Protein AF-A0A8T6VTM8-F1 (afdb_monomer_lite)

Secondary structure (DSSP, 8-state):
-HHHHHHHHHT--HHHHHHHHHHHHHHHHHHHHHHHHHHHHHHHHHHHHT--HHHHHHHHHHHHHHHHHHHHHHHHHHTT---HHHHHHHHHHHHHHHHHTHHHHHHHHHHHHHHHHT-S-TT---EETTEE-

Radius of gyration: 24.81 Å; chains: 1; bounding box: 53×24×72 Å

Structure (mmCIF, N/CA/C/O backbone):
data_AF-A0A8T6VTM8-F1
#
_entry.id   AF-A0A8T6VTM8-F1
#
loop_
_atom_site.group_PDB
_atom_site.id
_atom_site.type_symbol
_atom_site.label_atom_id
_atom_site.label_alt_id
_atom_site.label_comp_id
_atom_site.label_asym_id
_atom_site.label_entity_id
_atom_site.label_seq_id
_atom_site.pdbx_PDB_ins_code
_atom_site.Cartn_x
_atom_site.Cartn_y
_atom_site.Cartn_z
_atom_site.occupancy
_atom_site.B_iso_or_equiv
_atom_site.auth_seq_id
_atom_site.auth_comp_id
_atom_site.auth_asym_id
_atom_site.auth_atom_id
_atom_site.pdbx_PDB_model_num
ATOM 1 N N . MET A 1 1 ? 12.792 -12.974 -41.592 1.00 48.47 1 MET A N 1
ATOM 2 C CA . MET A 1 1 ? 12.195 -13.193 -40.253 1.00 48.47 1 MET A CA 1
ATOM 3 C C . MET A 1 1 ? 13.207 -12.969 -39.132 1.00 48.47 1 MET A C 1
ATOM 5 O O . MET A 1 1 ? 12.999 -12.043 -38.367 1.00 48.47 1 MET A O 1
ATOM 9 N N . LEU A 1 2 ? 14.331 -13.696 -39.062 1.00 55.97 2 LEU A N 1
ATOM 10 C CA . LEU A 1 2 ? 15.354 -13.468 -38.018 1.00 55.97 2 LEU A CA 1
ATOM 11 C C . LEU A 1 2 ? 16.074 -12.107 -38.128 1.00 55.97 2 LEU A C 1
ATOM 13 O O . LEU A 1 2 ? 16.367 -11.496 -37.111 1.00 55.97 2 LEU A O 1
ATOM 17 N N . SER A 1 3 ? 16.274 -11.572 -39.338 1.00 57.47 3 SER A N 1
ATOM 18 C CA . SER A 1 3 ? 16.861 -10.237 -39.554 1.00 57.47 3 SER A CA 1
ATOM 19 C C . SER A 1 3 ? 15.947 -9.065 -39.160 1.00 57.47 3 SER A C 1
ATOM 21 O O . SER A 1 3 ? 16.452 -8.016 -38.786 1.00 57.47 3 SER A O 1
ATOM 23 N N . GLN A 1 4 ? 14.619 -9.239 -39.187 1.00 61.53 4 GLN A N 1
ATOM 24 C CA . GLN A 1 4 ? 13.658 -8.239 -38.689 1.00 61.53 4 GLN A CA 1
ATOM 25 C C . GLN A 1 4 ? 13.604 -8.231 -37.157 1.00 61.53 4 GLN A C 1
ATOM 27 O O . GLN A 1 4 ? 13.549 -7.166 -36.555 1.00 61.53 4 GLN A O 1
ATOM 32 N N . PHE A 1 5 ? 13.691 -9.411 -36.533 1.00 59.53 5 PHE A N 1
ATOM 33 C CA . PHE A 1 5 ? 13.830 -9.529 -35.082 1.00 59.53 5 PHE A CA 1
ATOM 34 C C . PHE A 1 5 ? 15.183 -9.032 -34.579 1.00 59.53 5 PHE A C 1
ATOM 36 O O . PHE A 1 5 ? 15.217 -8.515 -33.480 1.00 59.53 5 PHE A O 1
ATOM 43 N N . LEU A 1 6 ? 16.276 -9.176 -35.341 1.00 61.66 6 LEU A N 1
ATOM 44 C CA . LEU A 1 6 ? 17.613 -8.684 -34.974 1.00 61.66 6 LEU A CA 1
ATOM 45 C C . LEU A 1 6 ? 17.792 -7.176 -35.237 1.00 61.66 6 LEU A C 1
ATOM 47 O O . LEU A 1 6 ? 18.499 -6.516 -34.480 1.00 61.66 6 LEU A O 1
ATOM 51 N N . GLY A 1 7 ? 17.122 -6.618 -36.253 1.00 57.53 7 GLY A N 1
ATOM 52 C CA . GLY A 1 7 ? 17.161 -5.185 -36.571 1.00 57.53 7 GLY A CA 1
ATOM 53 C C . GLY A 1 7 ? 16.524 -4.296 -35.498 1.00 57.53 7 GLY A C 1
ATOM 54 O O . GLY A 1 7 ? 17.073 -3.248 -35.174 1.00 57.53 7 GLY A O 1
ATOM 55 N N . SER A 1 8 ? 15.444 -4.754 -34.851 1.00 59.34 8 SER A N 1
ATOM 56 C CA . SER A 1 8 ? 14.774 -3.988 -33.786 1.00 59.34 8 SER A CA 1
ATOM 57 C C . SER A 1 8 ? 15.615 -3.812 -32.515 1.00 59.34 8 SER A C 1
ATOM 59 O O . SER A 1 8 ? 15.359 -2.894 -31.745 1.00 59.34 8 SER A O 1
ATOM 61 N N . TRP A 1 9 ? 16.608 -4.679 -32.270 1.00 62.91 9 TRP A N 1
ATOM 62 C CA . TRP A 1 9 ? 17.542 -4.525 -31.141 1.00 62.91 9 TRP A CA 1
ATOM 63 C C . TRP A 1 9 ? 18.692 -3.568 -31.452 1.00 62.91 9 TRP A C 1
ATOM 65 O O . TRP A 1 9 ? 19.316 -3.048 -30.531 1.00 62.91 9 TRP A O 1
ATOM 75 N N . TRP A 1 10 ? 18.972 -3.334 -32.736 1.00 66.12 10 TRP A N 1
ATOM 76 C CA . TRP A 1 10 ? 20.008 -2.408 -33.188 1.00 66.12 10 TRP A CA 1
ATOM 77 C C . TRP A 1 10 ? 19.505 -0.955 -33.251 1.00 66.12 10 TRP A C 1
ATOM 79 O O . TRP A 1 10 ? 20.298 -0.026 -33.144 1.00 66.12 10 TRP A O 1
ATOM 89 N N . GLU A 1 11 ? 18.184 -0.762 -33.327 1.00 67.06 11 GLU A N 1
ATOM 90 C CA . GLU A 1 11 ? 17.494 0.540 -33.297 1.00 67.06 11 GLU A CA 1
ATOM 91 C C . GLU A 1 11 ? 16.978 0.939 -31.900 1.00 67.06 11 GLU A C 1
ATOM 93 O O . GLU A 1 11 ? 16.150 1.841 -31.774 1.00 67.06 11 GLU A O 1
ATOM 98 N N . ILE A 1 12 ? 17.425 0.284 -30.818 1.00 70.06 12 ILE A N 1
ATOM 99 C CA . ILE A 1 12 ? 17.063 0.752 -29.474 1.00 70.06 12 ILE A CA 1
ATOM 100 C C . ILE A 1 12 ? 17.832 2.042 -29.200 1.00 70.06 12 ILE A C 1
ATOM 102 O O . ILE A 1 12 ? 19.004 2.026 -28.817 1.00 70.06 12 ILE A O 1
ATOM 106 N N . ASP A 1 13 ? 17.138 3.163 -29.367 1.00 84.38 13 ASP A N 1
ATOM 107 C CA . ASP A 1 13 ? 17.659 4.476 -29.029 1.00 84.38 13 ASP A CA 1
ATOM 108 C C . ASP A 1 13 ? 18.165 4.490 -27.582 1.00 84.38 13 ASP A C 1
ATOM 110 O O . ASP A 1 13 ? 17.453 4.134 -26.636 1.00 84.38 13 ASP A O 1
ATOM 114 N N . ILE A 1 14 ? 19.388 4.987 -27.388 1.00 85.81 14 ILE A N 1
ATOM 115 C CA . ILE A 1 14 ? 19.994 5.207 -26.063 1.00 85.81 14 ILE A CA 1
ATOM 116 C C . ILE A 1 14 ? 19.039 6.003 -25.151 1.00 85.81 14 ILE A C 1
ATOM 118 O O . ILE A 1 14 ? 18.965 5.766 -23.944 1.00 85.81 14 ILE A O 1
ATOM 122 N N . TRP A 1 15 ? 18.240 6.895 -25.742 1.00 85.56 15 TRP A N 1
ATOM 123 C CA . TRP A 1 15 ? 17.184 7.653 -25.075 1.00 85.56 15 TRP A CA 1
ATOM 124 C C . TRP A 1 15 ? 16.096 6.778 -24.438 1.00 85.56 15 TRP A C 1
ATOM 126 O O . TRP A 1 15 ? 15.627 7.074 -23.335 1.00 85.56 15 TRP A O 1
ATOM 136 N N . VAL A 1 16 ? 15.706 5.675 -25.076 1.00 86.75 16 VAL A N 1
ATOM 137 C CA . VAL A 1 16 ? 14.707 4.743 -24.535 1.00 86.75 16 VAL A CA 1
ATOM 138 C C . VAL A 1 16 ? 15.274 4.014 -23.317 1.00 86.75 16 VAL A C 1
ATOM 140 O O . VAL A 1 16 ? 14.633 3.983 -22.267 1.00 86.75 16 VAL A O 1
ATOM 143 N N . LEU A 1 17 ? 16.511 3.516 -23.394 1.00 85.50 17 LEU A N 1
ATOM 144 C CA . LEU A 1 17 ? 17.177 2.871 -22.253 1.00 85.50 17 LEU A CA 1
ATOM 145 C C . LEU A 1 17 ? 17.359 3.839 -21.074 1.00 85.50 17 LEU A C 1
ATOM 147 O O . LEU A 1 17 ? 17.121 3.482 -19.913 1.00 85.50 17 LEU A O 1
ATOM 151 N N . PHE A 1 18 ? 17.721 5.089 -21.365 1.00 90.69 18 PHE A N 1
ATOM 152 C CA . PHE A 1 18 ? 17.842 6.142 -20.361 1.00 90.69 18 PHE A CA 1
ATOM 153 C C . PHE A 1 18 ? 16.504 6.448 -19.670 1.00 90.69 18 PHE A C 1
ATOM 155 O O . PHE A 1 18 ? 16.427 6.510 -18.443 1.00 90.69 18 PHE A O 1
ATOM 162 N N . THR A 1 19 ? 15.413 6.580 -20.426 1.00 91.00 19 THR A N 1
ATOM 163 C CA . THR A 1 19 ? 14.097 6.863 -19.830 1.00 91.00 19 THR A CA 1
ATOM 164 C C . THR A 1 19 ? 13.537 5.678 -19.038 1.00 91.00 19 THR A C 1
ATOM 166 O O . THR A 1 19 ? 12.931 5.888 -17.984 1.00 91.00 19 THR A O 1
ATOM 169 N N . LEU A 1 20 ? 13.754 4.437 -19.487 1.00 91.56 20 LEU A N 1
ATOM 170 C CA . LEU A 1 20 ? 13.344 3.232 -18.756 1.00 91.56 20 LEU A CA 1
ATOM 171 C C . LEU A 1 20 ? 14.096 3.092 -17.430 1.00 91.56 20 LEU A C 1
ATOM 173 O O . LEU A 1 20 ? 13.469 2.915 -16.382 1.00 91.56 20 LEU A O 1
ATOM 177 N N . SER A 1 21 ? 15.422 3.231 -17.456 1.00 91.06 21 SER A N 1
ATOM 178 C CA . SER A 1 21 ? 16.243 3.187 -16.241 1.00 91.06 21 SER A CA 1
ATOM 179 C C . SER A 1 21 ? 15.849 4.282 -15.246 1.00 91.06 21 SER A C 1
ATOM 181 O O . SER A 1 21 ? 15.676 3.987 -14.062 1.00 91.06 21 SER A O 1
ATOM 183 N N . LEU A 1 22 ? 15.592 5.510 -15.711 1.00 95.88 22 LEU A N 1
ATOM 184 C CA . LEU A 1 22 ? 15.136 6.603 -14.850 1.00 95.88 22 LEU A CA 1
ATOM 185 C C . LEU A 1 22 ? 13.794 6.289 -14.170 1.00 95.88 22 LEU A C 1
ATOM 187 O O . LEU A 1 22 ? 13.649 6.521 -12.969 1.00 95.88 22 LEU A O 1
ATOM 191 N N . LYS A 1 23 ? 12.824 5.725 -14.902 1.00 95.12 23 LYS A N 1
ATOM 192 C CA . LYS A 1 23 ? 11.524 5.312 -14.341 1.00 95.12 23 LYS A CA 1
ATOM 193 C C . LYS A 1 23 ? 11.684 4.220 -13.281 1.00 95.12 23 LYS A C 1
ATOM 195 O O . LYS A 1 23 ? 11.081 4.321 -12.215 1.00 95.12 23 LYS A O 1
ATOM 200 N N . ILE A 1 24 ? 12.514 3.207 -13.541 1.00 95.12 24 ILE A N 1
ATOM 201 C CA . ILE A 1 24 ? 12.783 2.125 -12.580 1.00 95.12 24 ILE A CA 1
ATOM 202 C C . ILE A 1 24 ? 13.425 2.693 -11.310 1.00 95.12 24 ILE A C 1
ATOM 204 O O . ILE A 1 24 ? 12.955 2.412 -10.207 1.00 95.12 24 ILE A O 1
ATOM 208 N N . VAL A 1 25 ? 14.452 3.538 -11.451 1.00 96.56 25 VAL A N 1
ATOM 209 C CA . VAL A 1 25 ? 15.112 4.193 -10.312 1.00 96.56 25 VAL A CA 1
ATOM 210 C C . VAL A 1 25 ? 14.115 5.044 -9.528 1.00 96.56 25 VAL A C 1
ATOM 212 O O . VAL A 1 25 ? 14.071 4.945 -8.303 1.00 96.56 25 VAL A O 1
ATOM 215 N N . ALA A 1 26 ? 13.269 5.821 -10.207 1.00 96.75 26 ALA A N 1
ATOM 216 C CA . ALA A 1 26 ? 12.244 6.631 -9.557 1.00 96.75 26 ALA A CA 1
ATOM 217 C C . ALA A 1 26 ? 11.269 5.778 -8.728 1.00 96.75 26 ALA A C 1
ATOM 219 O O . ALA A 1 26 ? 11.003 6.113 -7.573 1.00 96.75 26 ALA A O 1
ATOM 220 N N . VAL A 1 27 ? 10.788 4.649 -9.264 1.00 96.94 27 VAL A N 1
ATOM 221 C CA . VAL A 1 27 ? 9.909 3.718 -8.531 1.00 96.94 27 VAL A CA 1
ATOM 222 C C . VAL A 1 27 ? 10.624 3.119 -7.321 1.00 96.94 27 VAL A C 1
ATOM 224 O O . VAL A 1 27 ? 10.076 3.126 -6.217 1.00 96.94 27 VAL A O 1
ATOM 227 N N . VAL A 1 28 ? 11.859 2.642 -7.486 1.00 95.69 28 VAL A N 1
ATOM 228 C CA . VAL A 1 28 ? 12.641 2.053 -6.387 1.00 95.69 28 VAL A CA 1
ATOM 229 C C . VAL A 1 28 ? 12.881 3.077 -5.276 1.00 95.69 28 VAL A C 1
ATOM 231 O O . VAL A 1 28 ? 12.669 2.775 -4.098 1.00 95.69 28 VAL A O 1
ATOM 234 N N . VAL A 1 29 ? 13.264 4.304 -5.638 1.00 97.12 29 VAL A N 1
ATOM 235 C CA . VAL A 1 29 ? 13.460 5.406 -4.689 1.00 97.12 29 VAL A CA 1
ATOM 236 C C . VAL A 1 29 ? 12.147 5.750 -3.991 1.00 97.12 29 VAL A C 1
ATOM 238 O O . VAL A 1 29 ? 12.136 5.871 -2.767 1.00 97.12 29 VAL A O 1
ATOM 241 N N . ALA A 1 30 ? 11.034 5.840 -4.720 1.00 96.88 30 ALA A N 1
ATOM 242 C CA . ALA A 1 30 ? 9.724 6.121 -4.140 1.00 96.88 30 ALA A CA 1
ATOM 243 C C . ALA A 1 30 ? 9.311 5.054 -3.113 1.00 96.88 30 ALA A C 1
ATOM 245 O O . ALA A 1 30 ? 8.951 5.393 -1.984 1.00 96.88 30 ALA A O 1
ATOM 246 N N . VAL A 1 31 ? 9.434 3.768 -3.453 1.00 96.88 31 VAL A N 1
ATOM 247 C CA . VAL A 1 31 ? 9.103 2.646 -2.555 1.00 96.88 31 VAL A CA 1
ATOM 248 C C . VAL A 1 31 ? 10.016 2.628 -1.330 1.00 96.88 31 VAL A C 1
ATOM 250 O O . VAL A 1 31 ? 9.555 2.403 -0.204 1.00 96.88 31 VAL A O 1
ATOM 253 N N . PHE A 1 32 ? 11.309 2.901 -1.515 1.00 96.00 32 PHE A N 1
ATOM 254 C CA . PHE A 1 32 ? 12.271 2.988 -0.420 1.00 96.00 32 PHE A CA 1
ATOM 255 C C . PHE A 1 32 ? 11.965 4.159 0.522 1.00 96.00 32 PHE A C 1
ATOM 257 O O . PHE A 1 32 ? 11.917 3.975 1.745 1.00 96.00 32 PHE A O 1
ATOM 264 N N . LEU A 1 33 ? 11.716 5.350 -0.031 1.00 96.75 33 LEU A N 1
ATOM 265 C CA . LEU A 1 33 ? 11.362 6.543 0.734 1.00 96.75 33 LEU A CA 1
ATOM 266 C C . LEU A 1 33 ? 10.053 6.338 1.488 1.00 96.75 33 LEU A C 1
ATOM 268 O O . LEU A 1 33 ? 10.027 6.553 2.700 1.00 96.75 33 LEU A O 1
ATOM 272 N N . PHE A 1 34 ? 9.012 5.838 0.821 1.00 96.44 34 PHE A N 1
ATOM 273 C CA . PHE A 1 34 ? 7.742 5.491 1.454 1.00 96.44 34 PHE A CA 1
ATOM 274 C C . PHE A 1 34 ? 7.954 4.526 2.623 1.00 96.44 34 PHE A C 1
ATOM 276 O O . PHE A 1 34 ? 7.565 4.816 3.755 1.00 96.44 34 PHE A O 1
ATOM 283 N 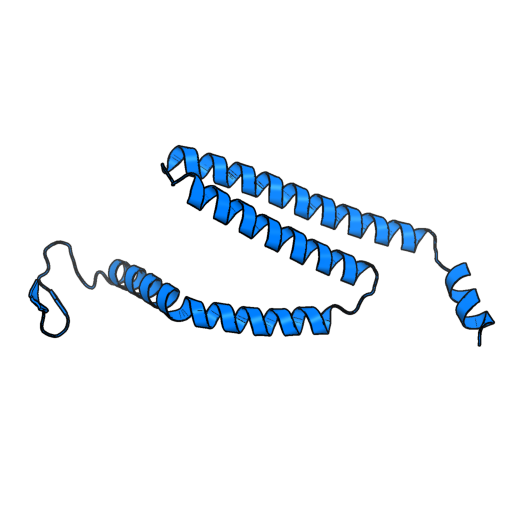N . SER A 1 35 ? 8.668 3.423 2.390 1.00 94.31 35 SER A N 1
ATOM 284 C CA 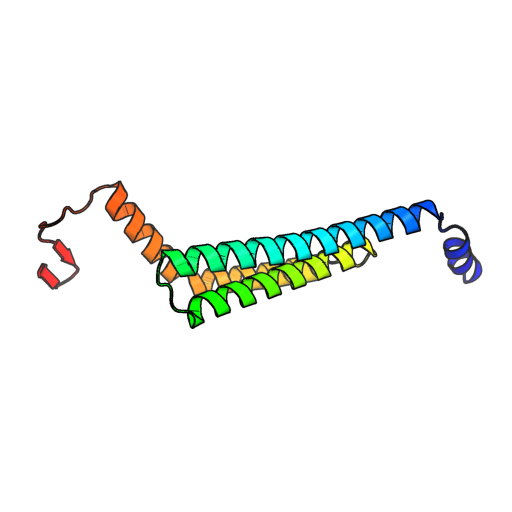. SER A 1 35 ? 8.964 2.419 3.416 1.00 94.31 35 SER A CA 1
ATOM 285 C C . SER A 1 35 ? 9.720 3.006 4.610 1.00 94.31 35 SER A C 1
ATOM 287 O O . SER A 1 35 ? 9.491 2.606 5.760 1.00 94.31 35 SER A O 1
ATOM 289 N N . ARG A 1 36 ? 10.631 3.955 4.365 1.00 93.69 36 ARG A N 1
ATOM 290 C CA . ARG A 1 36 ? 11.413 4.626 5.408 1.00 93.69 36 ARG A CA 1
ATOM 291 C C . ARG A 1 36 ? 10.583 5.642 6.184 1.00 93.69 36 ARG A C 1
ATOM 293 O O . ARG A 1 36 ? 10.656 5.639 7.414 1.00 93.69 36 ARG A O 1
ATOM 300 N N . VAL A 1 37 ? 9.795 6.467 5.500 1.00 95.88 37 VAL A N 1
ATOM 301 C CA . VAL A 1 37 ? 8.881 7.441 6.113 1.00 95.88 37 VAL A CA 1
ATOM 302 C C . VAL A 1 37 ? 7.836 6.714 6.952 1.00 95.88 37 VAL A C 1
ATOM 304 O O . VAL A 1 37 ? 7.717 6.997 8.141 1.00 95.88 37 VAL A O 1
ATOM 307 N N . PHE A 1 38 ? 7.178 5.697 6.397 1.00 93.38 38 PHE A N 1
ATOM 308 C CA . PHE A 1 38 ? 6.188 4.894 7.110 1.00 93.38 38 PHE A CA 1
ATOM 309 C C . PHE A 1 38 ? 6.772 4.239 8.368 1.00 93.38 38 PHE A C 1
ATOM 311 O O . PHE A 1 38 ? 6.206 4.336 9.457 1.00 93.38 38 PHE A O 1
ATOM 318 N N . SER A 1 39 ? 7.969 3.649 8.258 1.00 92.06 39 SER A N 1
ATOM 319 C CA . SER A 1 39 ? 8.659 3.057 9.412 1.00 92.06 39 SER A CA 1
ATOM 320 C C . SER A 1 39 ? 8.979 4.088 10.502 1.00 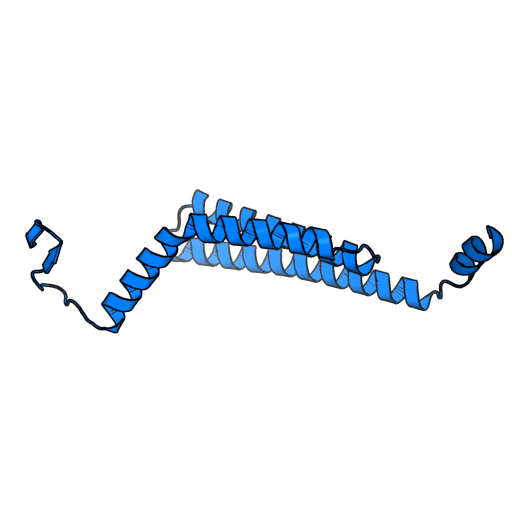92.06 39 SER A C 1
ATOM 322 O O . SER A 1 39 ? 8.975 3.744 11.684 1.00 92.06 39 SER A O 1
ATOM 324 N N . ARG A 1 40 ? 9.284 5.341 10.137 1.00 92.31 40 ARG A N 1
ATOM 325 C CA . ARG A 1 40 ? 9.527 6.429 11.100 1.00 92.31 40 ARG A CA 1
ATOM 326 C C . ARG A 1 40 ? 8.232 6.883 11.766 1.00 92.31 40 ARG A C 1
ATOM 328 O O . ARG A 1 40 ? 8.200 6.979 12.990 1.00 92.31 40 ARG A O 1
ATOM 335 N N . LEU A 1 41 ? 7.170 7.083 10.987 1.00 91.69 41 LEU A N 1
ATOM 336 C CA . LEU A 1 41 ? 5.851 7.451 11.505 1.00 91.69 41 LEU A CA 1
ATOM 337 C C . LEU A 1 41 ? 5.341 6.407 12.500 1.00 91.69 41 LEU A C 1
ATOM 339 O O . LEU A 1 41 ? 4.948 6.756 13.610 1.00 91.69 41 LEU A O 1
ATOM 343 N N . MET A 1 42 ? 5.447 5.119 12.166 1.00 90.56 42 MET A N 1
ATOM 344 C CA . MET A 1 42 ? 4.985 4.053 13.056 1.00 90.56 42 MET A CA 1
ATOM 345 C C . MET A 1 42 ? 5.793 3.975 14.362 1.00 90.56 42 MET A C 1
ATOM 347 O O . MET A 1 42 ? 5.243 3.665 15.419 1.00 90.56 42 MET A O 1
ATOM 351 N N . ARG A 1 43 ? 7.095 4.300 14.327 1.00 87.50 43 ARG A N 1
ATOM 352 C CA . ARG A 1 43 ? 7.917 4.421 15.546 1.00 87.50 43 ARG A CA 1
ATOM 353 C C . ARG A 1 43 ? 7.442 5.576 16.430 1.00 87.50 43 ARG A C 1
ATOM 355 O O . ARG A 1 43 ? 7.243 5.356 17.622 1.00 87.50 43 ARG A O 1
ATOM 362 N N . ALA A 1 44 ? 7.193 6.745 15.840 1.00 88.19 44 ALA A N 1
ATOM 363 C CA . ALA A 1 44 ? 6.704 7.920 16.561 1.00 88.19 44 ALA A CA 1
ATOM 364 C C . ALA A 1 44 ? 5.313 7.689 17.182 1.00 88.19 44 ALA A C 1
ATOM 366 O O . ALA A 1 44 ? 5.074 8.058 18.331 1.00 88.19 44 ALA A O 1
ATOM 367 N N . ILE A 1 45 ? 4.404 7.027 16.456 1.00 86.56 45 ILE A N 1
ATOM 368 C CA . ILE A 1 45 ? 3.070 6.667 16.963 1.00 86.56 45 ILE A CA 1
ATOM 369 C C . ILE A 1 45 ? 3.184 5.694 18.138 1.00 86.56 45 ILE A C 1
ATOM 371 O O . ILE A 1 45 ? 2.549 5.901 19.173 1.00 86.56 45 ILE A O 1
ATOM 375 N N . ARG A 1 46 ? 4.018 4.654 18.006 1.00 85.44 46 ARG A N 1
ATOM 376 C CA . ARG A 1 46 ? 4.237 3.664 19.070 1.00 85.44 46 ARG A CA 1
ATOM 377 C C . ARG A 1 46 ? 4.698 4.323 20.369 1.00 85.44 46 ARG A C 1
ATOM 379 O O . ARG A 1 46 ? 4.178 3.985 21.428 1.00 85.44 46 ARG A O 1
ATOM 386 N N . GLU A 1 47 ? 5.655 5.243 20.285 1.00 82.12 47 GLU A N 1
ATOM 387 C CA . GLU A 1 47 ? 6.203 5.949 21.451 1.00 82.12 47 GLU A CA 1
ATOM 388 C C . GLU A 1 47 ? 5.154 6.816 22.154 1.00 82.12 47 GLU A C 1
ATOM 390 O O . GLU A 1 47 ? 5.143 6.883 23.379 1.00 82.12 47 GLU A O 1
ATOM 395 N N . ARG A 1 48 ? 4.214 7.402 21.403 1.00 80.94 48 ARG A N 1
ATOM 396 C CA . ARG A 1 48 ? 3.147 8.246 21.964 1.00 80.94 48 ARG A CA 1
ATOM 397 C C . ARG A 1 48 ? 1.941 7.473 22.500 1.00 80.94 48 ARG A C 1
ATOM 399 O O . ARG A 1 48 ? 1.285 7.952 23.416 1.00 80.94 48 ARG A O 1
ATOM 406 N N . ARG A 1 49 ? 1.601 6.316 21.921 1.00 77.38 49 ARG A N 1
ATOM 407 C CA . ARG A 1 49 ? 0.316 5.625 22.174 1.00 77.38 49 ARG A CA 1
ATOM 408 C C . ARG A 1 49 ? 0.433 4.348 23.013 1.00 77.38 49 ARG A C 1
ATOM 410 O O . ARG A 1 49 ? -0.542 3.613 23.095 1.00 77.38 49 ARG A O 1
ATOM 417 N N . ARG A 1 50 ? 1.607 4.058 23.601 1.00 75.88 50 ARG A N 1
ATOM 418 C CA . ARG A 1 50 ? 1.905 2.797 24.330 1.00 75.88 50 ARG A CA 1
ATOM 419 C C . ARG A 1 50 ? 1.477 1.536 23.559 1.00 75.88 50 ARG A C 1
ATOM 421 O O . ARG A 1 50 ? 1.144 0.517 24.150 1.00 75.88 50 ARG A O 1
ATOM 428 N N . MET A 1 51 ? 1.492 1.607 22.229 1.00 76.75 51 MET A N 1
ATOM 429 C CA . MET A 1 51 ? 1.064 0.502 21.381 1.00 76.75 51 MET A CA 1
ATOM 430 C C . MET A 1 51 ? 2.014 -0.681 21.560 1.00 76.75 51 MET A C 1
ATOM 432 O O . MET A 1 51 ? 3.238 -0.500 21.602 1.00 76.75 51 MET A O 1
ATOM 436 N N . GLU A 1 52 ? 1.464 -1.892 21.628 1.00 83.00 52 GLU A N 1
ATOM 437 C CA . GLU A 1 52 ? 2.275 -3.090 21.788 1.00 83.00 52 GLU A CA 1
ATOM 438 C C . GLU A 1 52 ? 3.329 -3.197 20.682 1.00 83.00 52 GLU A C 1
ATOM 440 O O . GLU A 1 52 ? 3.049 -3.084 19.481 1.00 83.00 52 GLU A O 1
ATOM 445 N N . ARG A 1 53 ? 4.580 -3.451 21.088 1.00 81.38 53 ARG A N 1
ATOM 446 C CA . ARG A 1 53 ? 5.725 -3.530 20.166 1.00 81.38 53 ARG A CA 1
ATOM 447 C C . ARG A 1 53 ? 5.506 -4.568 19.064 1.00 81.38 53 ARG A C 1
ATOM 449 O O . ARG A 1 53 ? 6.009 -4.378 17.956 1.00 81.38 53 ARG A O 1
ATOM 456 N N . ARG A 1 54 ? 4.783 -5.651 19.371 1.00 85.94 54 ARG A N 1
ATOM 457 C CA . ARG A 1 54 ? 4.496 -6.750 18.443 1.00 85.94 54 ARG A CA 1
ATOM 458 C C . ARG A 1 54 ? 3.538 -6.308 17.338 1.00 85.94 54 ARG A C 1
ATOM 460 O O . ARG A 1 54 ? 3.894 -6.431 16.168 1.00 85.94 54 ARG A O 1
ATOM 467 N N . VAL A 1 55 ? 2.417 -5.693 17.710 1.00 87.31 55 VAL A N 1
ATOM 468 C CA . VAL A 1 55 ? 1.399 -5.182 16.778 1.00 87.31 55 VAL A CA 1
ATOM 469 C C . VAL A 1 55 ? 1.992 -4.121 15.848 1.00 87.31 55 VAL A C 1
ATOM 471 O O . VAL A 1 55 ? 1.911 -4.242 14.627 1.00 87.31 55 VAL A O 1
ATOM 474 N N . ALA A 1 56 ? 2.705 -3.132 16.401 1.00 88.19 56 ALA A N 1
ATOM 475 C CA . ALA A 1 56 ? 3.343 -2.080 15.604 1.00 88.19 56 ALA A CA 1
ATOM 476 C C . ALA A 1 56 ? 4.342 -2.636 14.578 1.00 88.19 56 ALA A C 1
ATOM 478 O O . ALA A 1 56 ? 4.428 -2.155 13.443 1.00 88.19 56 ALA A O 1
ATOM 479 N N . ARG A 1 57 ? 5.111 -3.658 14.972 1.00 89.19 57 ARG A N 1
ATOM 480 C CA . ARG A 1 57 ? 6.079 -4.312 14.090 1.00 89.19 57 ARG A CA 1
ATOM 481 C C . ARG A 1 57 ? 5.379 -5.097 12.985 1.00 89.19 57 ARG A C 1
ATOM 483 O O . ARG A 1 57 ? 5.788 -4.965 11.839 1.00 89.19 57 ARG A O 1
ATOM 490 N N . GLN A 1 58 ? 4.333 -5.855 13.309 1.00 92.94 58 GLN A N 1
ATOM 491 C CA . GLN A 1 58 ? 3.568 -6.626 12.326 1.00 92.94 58 GLN A CA 1
ATOM 492 C C . GLN A 1 58 ? 2.935 -5.722 11.268 1.00 92.94 58 GLN A C 1
ATOM 494 O O . GLN A 1 58 ? 3.138 -5.965 10.083 1.00 92.94 58 GLN A O 1
ATOM 499 N N . ILE A 1 59 ? 2.291 -4.625 11.679 1.00 93.06 59 ILE A N 1
ATOM 500 C CA . ILE A 1 59 ? 1.719 -3.641 10.745 1.00 93.06 59 ILE A CA 1
ATOM 501 C C . ILE A 1 59 ? 2.819 -3.027 9.868 1.00 93.06 59 ILE A C 1
ATOM 503 O O . ILE A 1 59 ? 2.674 -2.951 8.650 1.00 93.06 59 ILE A O 1
ATOM 507 N N . THR A 1 60 ? 3.950 -2.631 10.466 1.00 93.38 60 THR A N 1
ATOM 508 C CA . THR A 1 60 ? 5.073 -2.047 9.710 1.00 93.38 60 THR A CA 1
ATOM 509 C C . THR A 1 60 ? 5.609 -3.009 8.657 1.00 93.38 60 THR A C 1
ATOM 511 O O . THR A 1 60 ? 5.830 -2.617 7.513 1.00 93.38 60 THR A O 1
ATOM 514 N N . THR A 1 61 ? 5.836 -4.261 9.039 1.00 94.44 61 THR A N 1
ATOM 515 C CA . THR A 1 61 ? 6.362 -5.290 8.143 1.00 94.44 61 THR A CA 1
ATOM 516 C C . THR A 1 61 ? 5.364 -5.624 7.039 1.00 94.44 61 THR A C 1
ATOM 518 O O . THR A 1 61 ? 5.755 -5.675 5.876 1.00 94.44 61 THR A O 1
ATOM 521 N N . PHE A 1 62 ? 4.082 -5.776 7.378 1.00 95.25 62 PHE A N 1
ATOM 522 C CA . PHE A 1 62 ? 3.021 -6.045 6.411 1.00 95.25 62 PHE A CA 1
ATOM 523 C C . PHE A 1 62 ? 2.938 -4.949 5.341 1.00 95.25 62 PHE A C 1
ATOM 525 O O . PHE A 1 62 ? 3.040 -5.239 4.151 1.00 95.25 62 PHE A O 1
ATOM 532 N N . VAL A 1 63 ? 2.867 -3.680 5.754 1.00 95.50 63 VAL A N 1
ATOM 533 C CA . VAL A 1 63 ? 2.792 -2.541 4.822 1.00 95.50 63 VAL A CA 1
ATOM 534 C C . VAL A 1 63 ? 4.032 -2.452 3.935 1.00 95.50 63 VAL A C 1
ATOM 536 O O . VAL A 1 63 ? 3.918 -2.163 2.747 1.00 95.50 63 VAL A O 1
ATOM 539 N N . LYS A 1 64 ? 5.221 -2.741 4.478 1.00 95.81 64 LYS A N 1
ATOM 540 C CA . LYS A 1 64 ? 6.450 -2.783 3.676 1.00 95.81 64 LYS A CA 1
ATOM 541 C C . LYS A 1 64 ? 6.396 -3.870 2.612 1.00 95.81 64 LYS A C 1
ATOM 543 O O . LYS A 1 64 ? 6.739 -3.589 1.471 1.00 95.81 64 LYS A O 1
ATOM 548 N N . TYR A 1 65 ? 5.955 -5.080 2.953 1.00 96.12 65 TYR A N 1
ATOM 549 C CA . TYR A 1 65 ? 5.834 -6.151 1.964 1.00 96.12 65 TYR A CA 1
ATOM 550 C C . TYR A 1 65 ? 4.847 -5.804 0.853 1.00 96.12 65 TYR A C 1
ATOM 552 O O . TYR A 1 65 ? 5.174 -5.999 -0.316 1.00 96.12 65 TYR A O 1
ATOM 560 N N . VAL A 1 66 ? 3.700 -5.213 1.194 1.00 95.62 66 VAL A N 1
ATOM 561 C CA . VAL A 1 66 ? 2.740 -4.728 0.193 1.00 95.62 66 VAL A CA 1
ATOM 562 C C . VAL A 1 66 ? 3.377 -3.655 -0.698 1.00 95.62 66 VAL A C 1
ATOM 564 O O . VAL A 1 66 ? 3.291 -3.749 -1.920 1.00 95.62 66 VAL A O 1
ATOM 567 N N . ALA A 1 67 ? 4.079 -2.677 -0.118 1.00 96.12 67 ALA A N 1
ATOM 568 C CA . ALA A 1 67 ? 4.741 -1.616 -0.880 1.00 96.12 67 ALA A CA 1
ATOM 569 C C . ALA A 1 67 ? 5.821 -2.154 -1.836 1.00 96.12 67 ALA A C 1
ATOM 571 O O . ALA A 1 67 ? 5.884 -1.731 -2.989 1.00 96.12 67 ALA A O 1
ATOM 572 N N . TYR A 1 68 ? 6.646 -3.105 -1.386 1.00 96.38 68 TYR A N 1
ATOM 573 C CA . TYR A 1 68 ? 7.639 -3.755 -2.244 1.00 96.38 68 TYR A CA 1
ATOM 574 C C . TYR A 1 68 ? 6.989 -4.602 -3.342 1.00 96.38 68 TYR A C 1
ATOM 576 O O . TYR A 1 68 ? 7.451 -4.553 -4.479 1.00 96.38 68 TYR A O 1
ATOM 584 N N . GLY A 1 69 ? 5.907 -5.323 -3.036 1.00 95.75 69 GLY A N 1
ATOM 585 C CA . GLY A 1 69 ? 5.153 -6.093 -4.027 1.00 95.75 69 GLY A CA 1
ATOM 586 C C . GLY A 1 69 ? 4.558 -5.209 -5.124 1.00 95.75 69 GLY A C 1
ATOM 587 O O . GLY A 1 69 ? 4.739 -5.487 -6.306 1.00 95.75 69 GLY A O 1
ATOM 588 N N . LEU A 1 70 ? 3.925 -4.093 -4.751 1.00 95.56 70 LEU A N 1
ATOM 589 C CA . LEU A 1 70 ? 3.404 -3.119 -5.717 1.00 95.56 70 LEU A CA 1
ATOM 590 C C . LEU A 1 70 ? 4.525 -2.472 -6.537 1.00 95.56 70 LEU A C 1
ATOM 592 O O . LEU A 1 70 ? 4.411 -2.370 -7.757 1.00 95.56 70 LEU A O 1
ATOM 596 N N . GLY A 1 71 ? 5.627 -2.088 -5.887 1.00 95.81 71 GLY A N 1
ATOM 597 C CA . GLY A 1 71 ? 6.809 -1.554 -6.564 1.00 95.81 71 GLY A CA 1
ATOM 598 C C . GLY A 1 71 ? 7.385 -2.522 -7.595 1.00 95.81 71 GLY A C 1
ATOM 599 O O . GLY A 1 71 ? 7.718 -2.117 -8.705 1.00 95.81 71 GLY A O 1
ATOM 600 N N . PHE A 1 72 ? 7.444 -3.809 -7.258 1.00 95.69 72 PHE A N 1
ATOM 601 C CA . PHE A 1 72 ? 7.877 -4.857 -8.175 1.00 95.69 72 PHE A CA 1
ATOM 602 C C . PHE A 1 72 ? 6.963 -4.951 -9.404 1.00 95.69 72 PHE A C 1
ATOM 604 O O . PHE A 1 72 ? 7.457 -4.922 -10.529 1.00 95.69 72 PHE A O 1
ATOM 611 N N . LEU A 1 73 ? 5.639 -4.968 -9.216 1.00 95.69 73 LEU A N 1
ATOM 612 C CA . LEU A 1 73 ? 4.686 -4.982 -10.335 1.00 95.69 73 LEU A CA 1
ATOM 613 C C . LEU A 1 73 ? 4.823 -3.745 -11.234 1.00 95.69 73 LEU A C 1
ATOM 615 O O . LEU A 1 73 ? 4.762 -3.864 -12.456 1.00 95.69 73 LEU A O 1
ATOM 619 N N . MET A 1 74 ? 5.057 -2.567 -10.651 1.00 95.38 74 MET A N 1
ATOM 620 C CA . MET A 1 74 ? 5.302 -1.342 -11.419 1.00 95.38 74 MET A CA 1
ATOM 621 C C . MET A 1 74 ? 6.577 -1.440 -12.262 1.00 95.38 74 MET A C 1
ATOM 623 O O . MET A 1 74 ? 6.574 -1.028 -13.420 1.00 95.38 74 MET A O 1
ATOM 627 N N . VAL A 1 75 ? 7.655 -2.010 -11.716 1.00 95.25 75 VAL A N 1
ATOM 628 C CA . VAL A 1 75 ? 8.896 -2.241 -12.472 1.00 95.25 75 VAL A CA 1
ATOM 629 C C . VAL A 1 75 ? 8.660 -3.215 -13.628 1.00 95.25 75 VAL A C 1
ATOM 631 O O . VAL A 1 75 ? 9.108 -2.943 -14.740 1.00 95.25 75 VAL A O 1
ATOM 634 N N . LEU A 1 76 ? 7.905 -4.295 -13.407 1.00 94.38 76 LEU A N 1
ATOM 635 C CA . LEU A 1 76 ? 7.516 -5.230 -14.470 1.00 94.38 76 LEU A CA 1
ATOM 636 C C . LEU A 1 76 ? 6.761 -4.515 -15.598 1.00 94.38 76 LEU A C 1
ATOM 638 O O . LEU A 1 76 ? 7.094 -4.695 -16.769 1.00 94.38 76 LEU A O 1
ATOM 642 N N . ALA A 1 77 ? 5.804 -3.655 -15.247 1.00 93.25 77 ALA A N 1
ATOM 643 C CA . ALA A 1 77 ? 5.055 -2.867 -16.221 1.00 93.25 77 ALA A CA 1
ATOM 644 C C . ALA A 1 77 ? 5.954 -1.916 -17.030 1.00 93.25 77 ALA A C 1
ATOM 646 O O . ALA A 1 77 ? 5.763 -1.768 -18.234 1.00 93.25 77 ALA A O 1
ATOM 647 N N . ILE A 1 78 ? 6.962 -1.298 -16.398 1.00 92.62 78 ILE A N 1
ATOM 648 C CA . ILE A 1 78 ? 7.915 -0.404 -17.079 1.00 92.62 78 ILE A CA 1
ATOM 649 C C . ILE A 1 78 ? 8.760 -1.164 -18.108 1.00 92.62 78 ILE A C 1
ATOM 651 O O . ILE A 1 78 ? 9.043 -0.622 -19.172 1.00 92.62 78 ILE A O 1
ATOM 655 N N . ILE A 1 79 ? 9.134 -2.412 -17.817 1.00 89.69 79 ILE A N 1
ATOM 656 C CA . ILE A 1 79 ? 9.934 -3.260 -18.721 1.00 89.69 79 ILE A CA 1
ATOM 657 C C . ILE A 1 79 ? 9.064 -3.854 -19.854 1.00 89.69 79 ILE A C 1
ATOM 659 O O . ILE A 1 79 ? 9.570 -4.519 -20.752 1.00 89.69 79 ILE A O 1
ATOM 663 N N . GLY A 1 80 ? 7.756 -3.573 -19.860 1.00 88.19 80 GLY A N 1
ATOM 664 C CA . GLY A 1 80 ? 6.829 -3.997 -20.910 1.00 88.19 80 GLY A CA 1
ATOM 665 C C . GLY A 1 80 ? 6.124 -5.324 -20.628 1.00 88.19 80 GLY A C 1
ATOM 666 O O . GLY A 1 80 ? 5.476 -5.867 -21.520 1.00 88.19 80 GLY A O 1
ATOM 667 N N . VAL A 1 81 ? 6.216 -5.853 -19.402 1.00 92.94 81 VAL A N 1
ATOM 668 C CA . VAL A 1 81 ? 5.433 -7.026 -18.993 1.00 92.94 81 VAL A CA 1
ATOM 669 C C . VAL A 1 81 ? 3.975 -6.617 -18.815 1.00 92.94 81 VAL A C 1
ATOM 671 O O . VAL A 1 81 ? 3.664 -5.666 -18.094 1.00 92.94 81 VAL A O 1
ATOM 674 N N . ASP A 1 82 ? 3.064 -7.369 -19.431 1.00 92.56 82 ASP A N 1
ATOM 675 C CA . ASP A 1 82 ? 1.633 -7.152 -19.252 1.00 92.56 82 ASP A CA 1
ATOM 676 C C . ASP A 1 82 ? 1.182 -7.616 -17.860 1.00 92.56 82 ASP A C 1
ATOM 678 O O . ASP A 1 82 ? 0.896 -8.789 -17.617 1.00 92.56 82 ASP A O 1
ATOM 682 N N . ILE A 1 83 ? 1.113 -6.669 -16.926 1.00 95.25 83 ILE A N 1
ATOM 683 C CA . ILE A 1 83 ? 0.660 -6.932 -15.560 1.00 95.25 83 ILE A CA 1
ATOM 684 C C . ILE A 1 83 ? -0.865 -7.000 -15.433 1.00 95.25 83 ILE A C 1
ATOM 686 O O . ILE A 1 83 ? -1.341 -7.217 -14.320 1.00 95.25 83 ILE A O 1
ATOM 690 N N . ARG A 1 84 ? -1.649 -6.823 -16.510 1.00 94.50 84 ARG A N 1
ATOM 691 C CA . ARG A 1 84 ? -3.122 -6.769 -16.421 1.00 94.50 84 ARG A CA 1
ATOM 692 C C . ARG A 1 84 ? -3.694 -8.022 -15.775 1.00 94.50 84 ARG A C 1
ATOM 694 O O . ARG A 1 84 ? -4.432 -7.902 -14.808 1.00 94.50 84 ARG A O 1
ATOM 701 N N . TYR A 1 85 ? -3.283 -9.210 -16.216 1.00 94.12 85 TYR A N 1
ATOM 702 C CA . TYR A 1 85 ? -3.765 -10.471 -15.640 1.00 94.12 85 TYR A CA 1
ATOM 703 C C . TYR A 1 85 ? -3.405 -10.630 -14.155 1.00 94.12 85 TYR A C 1
ATOM 705 O O . TYR A 1 85 ? -4.228 -11.096 -13.368 1.00 94.12 85 TYR A O 1
ATOM 713 N N . ILE A 1 86 ? -2.200 -10.205 -13.759 1.00 95.25 86 ILE A N 1
ATOM 714 C CA . ILE A 1 86 ? -1.742 -10.248 -12.362 1.00 95.25 86 ILE A CA 1
ATOM 715 C C . ILE A 1 86 ? -2.524 -9.238 -11.515 1.00 95.25 86 ILE A C 1
ATOM 717 O O . ILE A 1 86 ? -2.971 -9.551 -10.417 1.00 95.25 86 ILE A O 1
ATOM 721 N N . ALA A 1 87 ? -2.723 -8.024 -12.024 1.00 94.12 87 ALA A N 1
ATOM 722 C CA . ALA A 1 87 ? -3.491 -6.991 -11.344 1.00 94.12 87 ALA A CA 1
ATOM 723 C C . ALA A 1 87 ? -4.965 -7.399 -11.194 1.00 94.12 87 ALA A C 1
ATOM 725 O O . ALA A 1 87 ? -5.545 -7.206 -10.128 1.00 94.12 87 ALA A O 1
ATOM 726 N N . THR A 1 88 ? -5.557 -8.016 -12.219 1.00 95.94 88 THR A N 1
ATOM 727 C CA . THR A 1 88 ? -6.926 -8.541 -12.167 1.00 95.94 88 THR A CA 1
ATOM 728 C C . THR A 1 88 ? -7.059 -9.656 -11.132 1.00 95.94 88 THR A C 1
ATOM 730 O O . THR A 1 88 ? -7.987 -9.615 -10.325 1.00 95.94 88 THR A O 1
ATOM 733 N N . SER A 1 89 ? -6.134 -10.621 -11.092 1.00 95.88 89 SER A N 1
ATOM 734 C CA . SER A 1 89 ? -6.189 -11.711 -10.108 1.00 95.88 89 SER A CA 1
ATOM 735 C C . SER A 1 89 ? -5.988 -11.208 -8.676 1.00 95.88 89 SER A C 1
ATOM 737 O O . SER A 1 89 ? -6.744 -11.587 -7.780 1.00 95.88 89 SER A O 1
ATOM 739 N N . LEU A 1 90 ? -5.048 -10.282 -8.461 1.00 95.75 90 LEU A N 1
ATOM 740 C CA . LEU A 1 90 ? -4.878 -9.597 -7.178 1.00 95.75 90 LEU A CA 1
ATOM 741 C C . LEU A 1 90 ? -6.115 -8.784 -6.789 1.00 95.75 90 LEU A C 1
ATOM 743 O O . LEU A 1 90 ? -6.453 -8.735 -5.610 1.00 95.75 90 LEU A O 1
ATOM 747 N N . GLY A 1 91 ? -6.816 -8.193 -7.758 1.00 96.00 91 GLY A N 1
ATOM 748 C CA . GLY A 1 91 ? -8.094 -7.520 -7.535 1.00 96.00 91 GLY A CA 1
ATOM 749 C C . GLY A 1 91 ? -9.157 -8.470 -6.983 1.00 96.00 91 GLY A C 1
ATOM 750 O O . GLY A 1 91 ? -9.779 -8.164 -5.968 1.00 96.00 91 GLY A O 1
ATOM 751 N N . VAL A 1 92 ? -9.314 -9.654 -7.584 1.00 97.38 92 VAL A N 1
ATOM 752 C CA . VAL A 1 92 ? -10.250 -10.688 -7.101 1.00 97.38 92 VAL A CA 1
ATOM 753 C C . VAL A 1 92 ? -9.879 -11.163 -5.691 1.00 97.38 92 VAL A C 1
ATOM 755 O O . VAL A 1 92 ? -10.747 -11.248 -4.821 1.00 97.38 92 VAL A O 1
ATOM 758 N N . ILE A 1 93 ? -8.592 -11.412 -5.429 1.00 96.81 93 ILE A N 1
ATOM 759 C CA . ILE A 1 93 ? -8.106 -11.771 -4.086 1.00 96.81 93 ILE A CA 1
ATOM 760 C C . ILE A 1 93 ? -8.390 -10.637 -3.090 1.00 96.81 93 ILE A C 1
ATOM 762 O O . ILE A 1 93 ? -8.845 -10.892 -1.977 1.00 96.81 93 ILE A O 1
ATOM 766 N N . GLY A 1 94 ? -8.170 -9.384 -3.490 1.00 95.62 94 GLY A N 1
ATOM 767 C CA . GLY A 1 94 ? -8.449 -8.207 -2.671 1.00 95.62 94 GLY A CA 1
ATOM 768 C C . GLY A 1 94 ? -9.923 -8.099 -2.286 1.00 95.62 94 GLY A C 1
ATOM 769 O O . GLY A 1 94 ? -10.233 -7.823 -1.128 1.00 95.62 94 GLY A O 1
ATOM 770 N N . VAL A 1 95 ? -10.830 -8.400 -3.218 1.00 97.25 95 VAL A N 1
ATOM 771 C CA . VAL A 1 95 ? -12.271 -8.479 -2.943 1.00 97.25 95 VAL A CA 1
ATOM 772 C C . VAL A 1 95 ? -12.576 -9.581 -1.924 1.00 97.25 95 VAL A C 1
ATOM 774 O O . VAL A 1 95 ? -13.292 -9.326 -0.958 1.00 97.25 95 VAL A O 1
ATOM 777 N N . ALA A 1 96 ? -11.996 -10.775 -2.075 1.00 96.94 96 ALA A N 1
ATOM 778 C CA . ALA A 1 96 ? -12.186 -11.871 -1.122 1.00 96.94 96 ALA A CA 1
ATOM 779 C C . ALA A 1 96 ? -11.696 -1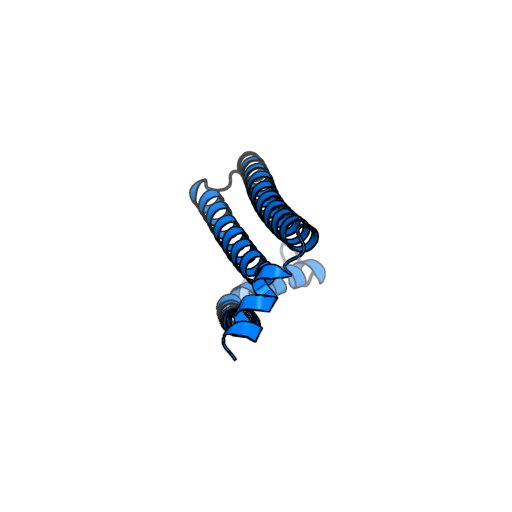1.514 0.296 1.00 96.94 96 ALA A C 1
ATOM 781 O O . ALA A 1 96 ? -12.393 -11.769 1.278 1.00 96.94 96 ALA A O 1
ATOM 782 N N . VAL A 1 97 ? -10.534 -10.863 0.411 1.00 96.12 97 VAL A N 1
ATOM 783 C CA . VAL A 1 97 ? -10.010 -10.360 1.694 1.00 96.12 97 VAL A CA 1
ATOM 784 C C . VAL A 1 97 ? -10.926 -9.281 2.281 1.00 96.12 97 VAL A C 1
ATOM 786 O O . VAL A 1 97 ? -11.183 -9.283 3.484 1.00 96.12 97 VAL A O 1
ATOM 789 N N . GLY A 1 98 ? -11.459 -8.386 1.445 1.00 95.88 98 GLY A N 1
ATOM 790 C CA . GLY A 1 98 ? -12.435 -7.378 1.861 1.00 95.88 98 GLY A CA 1
ATOM 791 C C . GLY A 1 98 ? -13.715 -8.002 2.418 1.00 95.88 98 GLY A C 1
ATOM 792 O O . GLY A 1 98 ? -14.195 -7.577 3.466 1.00 95.88 98 GLY A O 1
ATOM 793 N N . PHE A 1 99 ? -14.219 -9.059 1.777 1.00 96.69 99 PHE A N 1
ATOM 794 C CA . PHE A 1 99 ? -15.353 -9.825 2.293 1.00 96.69 99 PHE A CA 1
ATOM 795 C C . PHE A 1 99 ? -15.038 -10.513 3.622 1.00 96.69 99 PHE A C 1
ATOM 797 O O . PHE A 1 99 ? -15.868 -10.469 4.524 1.00 96.69 99 PHE A O 1
ATOM 804 N N . ALA A 1 100 ? -13.838 -11.074 3.788 1.00 96.25 100 ALA A N 1
ATOM 805 C CA . ALA A 1 100 ? -13.419 -11.662 5.061 1.00 96.25 100 ALA A CA 1
ATOM 806 C C . ALA A 1 100 ? -13.338 -10.624 6.199 1.00 96.25 100 ALA A C 1
ATOM 808 O O . ALA A 1 100 ? -13.572 -10.952 7.358 1.00 96.25 100 ALA A O 1
ATOM 809 N N . ALA A 1 101 ? -13.035 -9.364 5.875 1.00 96.94 101 ALA A N 1
ATOM 810 C CA . ALA A 1 101 ? -12.999 -8.259 6.832 1.00 96.94 101 ALA A CA 1
ATOM 811 C C . ALA A 1 101 ? -14.344 -7.520 6.987 1.00 96.94 101 ALA A C 1
ATOM 813 O O . ALA A 1 101 ? -14.420 -6.564 7.764 1.00 96.94 101 ALA A O 1
ATOM 814 N N . LYS A 1 102 ? -15.399 -7.937 6.269 1.00 97.00 102 LYS A N 1
ATOM 815 C CA . LYS A 1 102 ? -16.688 -7.229 6.196 1.00 97.00 102 LYS A CA 1
ATOM 816 C C . LYS A 1 102 ? -17.279 -6.959 7.577 1.00 97.00 102 LYS A C 1
ATOM 818 O O . LYS A 1 102 ? -17.659 -5.824 7.846 1.00 97.00 102 LYS A O 1
ATOM 823 N N . ASP A 1 103 ? -17.319 -7.963 8.449 1.00 97.00 103 ASP A N 1
ATOM 824 C CA . ASP A 1 103 ? -17.962 -7.839 9.764 1.00 97.00 103 ASP A CA 1
ATOM 825 C C . ASP A 1 103 ? -17.199 -6.881 10.686 1.00 97.00 103 ASP A C 1
ATOM 827 O O . ASP A 1 103 ? -17.798 -6.091 11.413 1.00 97.00 103 ASP A O 1
ATOM 831 N N . ILE A 1 104 ? -15.864 -6.874 10.602 1.00 96.56 104 ILE A N 1
ATOM 832 C CA . ILE A 1 104 ? -15.016 -5.937 11.352 1.00 96.56 104 ILE A CA 1
ATOM 833 C C . ILE A 1 104 ? -15.317 -4.501 10.914 1.00 96.56 104 ILE A C 1
ATOM 835 O O . ILE A 1 104 ? -15.482 -3.612 11.752 1.00 96.56 104 ILE A O 1
ATOM 839 N N . ILE A 1 105 ? -15.402 -4.277 9.601 1.00 95.44 105 ILE A N 1
ATOM 840 C CA . ILE A 1 105 ? -15.710 -2.963 9.031 1.00 95.44 105 ILE A CA 1
ATOM 841 C C . ILE A 1 105 ? -17.132 -2.540 9.417 1.00 95.44 105 ILE A C 1
ATOM 843 O O . ILE A 1 105 ? -17.326 -1.399 9.828 1.00 95.44 105 ILE A O 1
ATOM 847 N N . ALA A 1 106 ? -18.106 -3.450 9.341 1.00 96.81 106 ALA A N 1
ATOM 848 C CA . ALA A 1 106 ? -19.490 -3.181 9.718 1.00 96.81 106 ALA A CA 1
ATOM 849 C C . ALA A 1 106 ? -19.597 -2.756 11.190 1.00 96.81 106 ALA A C 1
ATOM 851 O O . ALA A 1 106 ? -20.180 -1.717 11.480 1.00 96.81 106 ALA A O 1
ATOM 852 N N . ASN A 1 107 ? -18.951 -3.484 12.103 1.00 95.88 107 ASN A N 1
ATOM 853 C CA . ASN A 1 107 ? -18.944 -3.152 13.529 1.00 95.88 107 ASN A CA 1
ATOM 854 C C . ASN A 1 107 ? -18.288 -1.793 13.815 1.00 95.88 107 ASN A C 1
ATOM 856 O O . ASN A 1 107 ? -18.787 -1.026 14.640 1.00 95.88 107 ASN A O 1
ATOM 860 N N . LEU A 1 108 ? -17.189 -1.468 13.123 1.00 96.25 108 LEU A N 1
ATOM 861 C CA . LEU A 1 108 ? -16.536 -0.164 13.253 1.00 96.25 108 LEU A CA 1
ATOM 862 C C . LEU A 1 108 ? -17.455 0.969 12.780 1.00 96.25 108 LEU A C 1
ATOM 864 O O . LEU A 1 108 ? -17.569 1.987 13.465 1.00 96.25 108 LEU A O 1
ATOM 868 N N . LEU A 1 109 ? -18.101 0.797 11.624 1.00 95.88 109 LEU A N 1
ATOM 869 C CA . LEU A 1 109 ? -19.034 1.785 11.090 1.00 95.88 109 LEU A CA 1
ATOM 870 C C . LEU A 1 109 ? -20.216 1.979 12.035 1.00 95.88 109 LEU A C 1
ATOM 872 O O . LEU A 1 109 ? -20.507 3.123 12.374 1.00 95.88 109 LEU A O 1
ATOM 876 N N . SER A 1 110 ? -20.822 0.898 12.532 1.00 94.19 110 SER A N 1
ATOM 877 C CA . SER A 1 110 ? -21.884 0.967 13.542 1.00 94.19 110 SER A CA 1
ATOM 878 C C . SER A 1 110 ? -21.446 1.790 14.753 1.00 94.19 110 SER A C 1
ATOM 880 O O . SER A 1 110 ? -22.158 2.702 15.157 1.00 94.19 110 SER A O 1
ATOM 882 N N . GLY A 1 111 ? -20.240 1.557 15.280 1.00 92.00 111 GLY A N 1
ATOM 883 C CA . GLY A 1 111 ? -19.700 2.351 16.387 1.00 92.00 111 GLY A CA 1
ATOM 884 C C . GLY A 1 111 ? -19.581 3.849 16.074 1.00 92.00 111 GLY A C 1
ATOM 885 O O . GLY A 1 111 ? -19.932 4.680 16.909 1.00 92.00 111 GLY A O 1
ATOM 886 N N . ILE A 1 112 ? -19.127 4.211 14.869 1.00 94.12 112 ILE A N 1
ATOM 887 C CA . ILE A 1 112 ? -19.031 5.617 14.437 1.00 94.12 112 ILE A CA 1
ATOM 888 C C . ILE A 1 112 ? -20.425 6.243 14.290 1.00 94.12 112 ILE A C 1
ATOM 890 O O . ILE A 1 112 ? -20.631 7.364 14.756 1.00 94.12 112 ILE A O 1
ATOM 894 N N . PHE A 1 113 ? -21.377 5.527 13.685 1.00 93.38 113 PHE A N 1
ATOM 895 C CA . PHE A 1 113 ? -22.757 5.993 13.520 1.00 93.38 113 PHE A CA 1
ATOM 896 C C . PHE A 1 113 ? -23.438 6.241 14.865 1.00 93.38 113 PHE A C 1
ATOM 898 O O . PHE A 1 113 ? -24.024 7.303 15.051 1.00 93.38 113 PHE A O 1
ATOM 905 N N . LEU A 1 114 ? -23.270 5.335 15.833 1.00 91.19 114 LEU A N 1
ATOM 906 C CA . LEU A 1 114 ? -23.813 5.506 17.184 1.00 91.19 114 LEU A CA 1
ATOM 907 C C . LEU A 1 114 ? -23.338 6.809 17.846 1.00 91.19 114 LEU A C 1
ATOM 909 O O . LEU A 1 114 ? -24.137 7.524 18.451 1.00 91.19 114 LEU A O 1
ATOM 913 N N . ILE A 1 115 ? -22.049 7.140 17.706 1.00 90.62 115 ILE A N 1
ATOM 914 C CA . ILE A 1 115 ? -21.472 8.378 18.255 1.00 90.62 115 ILE A CA 1
ATOM 915 C C . ILE A 1 115 ? -22.001 9.605 17.506 1.00 90.62 115 ILE A C 1
ATOM 917 O O . ILE A 1 115 ? -22.307 10.626 18.124 1.00 90.62 115 ILE A O 1
ATOM 921 N N . PHE A 1 116 ? -22.086 9.519 16.179 1.00 92.62 116 PHE A N 1
ATOM 922 C CA . PHE A 1 116 ? -22.493 10.635 15.331 1.00 92.62 116 PHE A CA 1
ATOM 923 C C . PHE A 1 116 ? -23.966 11.004 15.522 1.00 92.62 116 PHE A C 1
ATOM 925 O O . PHE A 1 116 ? -24.293 12.178 15.688 1.00 92.62 116 PHE A O 1
ATOM 932 N N . GLU A 1 117 ? -24.841 10.002 15.555 1.00 90.12 117 GLU A N 1
ATOM 933 C CA . GLU A 1 117 ? -26.280 10.188 15.747 1.00 90.12 117 GLU A CA 1
ATOM 934 C C . GLU A 1 117 ? -26.644 10.475 17.206 1.00 90.12 117 GLU A C 1
ATOM 936 O O . GLU A 1 117 ? -27.787 10.823 17.491 1.00 90.12 117 GLU A O 1
ATOM 941 N N . LYS A 1 118 ? -25.681 10.350 18.136 1.00 82.69 118 LYS A N 1
ATOM 942 C CA . LYS A 1 118 ? -25.925 10.369 19.586 1.00 82.69 118 LYS A CA 1
ATOM 943 C C . LYS A 1 118 ? -27.098 9.459 19.961 1.00 82.69 118 LYS A C 1
ATOM 945 O O . LYS A 1 118 ? -27.906 9.823 20.811 1.00 82.69 118 LYS A O 1
ATOM 950 N N . ALA A 1 119 ? -27.188 8.300 19.305 1.00 76.88 119 ALA A N 1
ATOM 951 C CA . ALA A 1 119 ? -28.307 7.375 19.466 1.00 76.88 119 ALA A CA 1
ATOM 952 C C . ALA A 1 119 ? -28.489 6.958 20.934 1.00 76.88 119 ALA A C 1
ATOM 954 O O . ALA A 1 119 ? -29.612 6.744 21.375 1.00 76.88 119 ALA A O 1
ATOM 955 N N . TYR A 1 120 ? -27.380 6.907 21.680 1.00 77.81 120 TYR A N 1
ATOM 956 C CA . TYR A 1 120 ? -27.341 6.634 23.111 1.00 77.81 120 TYR A CA 1
ATOM 957 C C . TYR A 1 120 ? -26.347 7.578 23.795 1.00 77.81 120 TYR A C 1
ATOM 959 O O . TYR A 1 120 ? -25.258 7.841 23.267 1.00 77.81 120 TYR A O 1
ATOM 967 N N . GLN A 1 121 ? -26.708 8.088 24.969 1.00 77.00 121 GLN A N 1
ATOM 968 C CA . GLN A 1 121 ? -25.834 8.871 25.837 1.00 77.00 121 GLN A CA 1
ATOM 969 C C . GLN A 1 121 ? -25.297 8.021 26.992 1.00 77.00 121 GLN A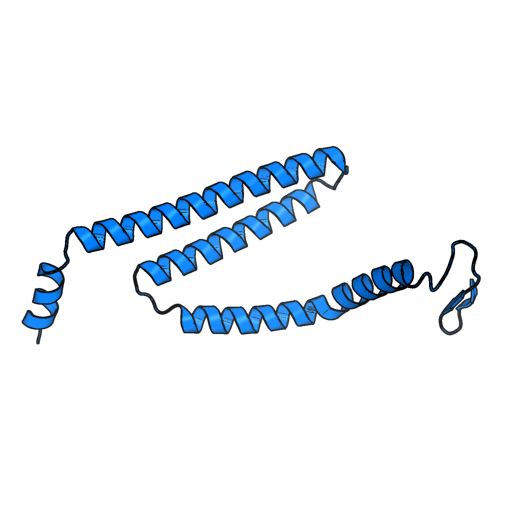 C 1
ATOM 971 O O . GLN A 1 121 ? -25.826 6.968 27.340 1.00 77.00 121 GLN A O 1
ATOM 976 N N . VAL A 1 122 ? -24.202 8.482 27.598 1.00 78.94 122 VAL A N 1
ATOM 977 C CA . VAL A 1 122 ? -23.663 7.847 28.804 1.00 78.94 122 VAL A CA 1
ATOM 978 C C . VAL A 1 122 ? -24.731 7.944 29.901 1.00 78.94 122 VAL A C 1
ATOM 980 O O . VAL A 1 122 ? -25.131 9.057 30.240 1.00 78.94 122 VAL A O 1
ATOM 983 N N . ASN A 1 123 ? -25.135 6.792 30.453 1.00 80.81 123 ASN A N 1
ATOM 984 C CA . ASN A 1 123 ? -26.231 6.561 31.417 1.00 80.81 123 ASN A CA 1
ATOM 985 C C . ASN A 1 123 ? -27.623 6.262 30.831 1.00 80.81 123 ASN A C 1
ATOM 987 O O . ASN A 1 123 ? -28.566 6.118 31.611 1.00 80.81 123 ASN A O 1
ATOM 991 N N . ASP A 1 124 ? -27.768 6.122 29.513 1.00 83.25 124 ASP A N 1
ATOM 992 C CA . ASP A 1 124 ? -29.011 5.588 28.951 1.00 83.25 124 ASP A CA 1
ATOM 993 C C . ASP A 1 124 ? -29.102 4.078 29.204 1.00 83.25 124 ASP A C 1
ATOM 995 O O . ASP A 1 124 ? -28.160 3.340 28.918 1.00 83.25 124 ASP A O 1
ATOM 999 N N . VAL A 1 125 ? -30.253 3.626 29.715 1.00 82.81 125 VAL A N 1
ATOM 1000 C CA . VAL A 1 125 ? -30.578 2.197 29.807 1.00 82.81 125 VAL A CA 1
ATOM 1001 C C . VAL A 1 125 ? -31.026 1.731 28.432 1.00 82.81 125 VAL A C 1
ATOM 1003 O O . VAL A 1 125 ? -31.988 2.255 27.861 1.00 82.81 125 VAL A O 1
ATOM 1006 N N . VAL A 1 126 ? -30.337 0.733 27.907 1.00 83.19 126 VAL A N 1
ATOM 1007 C CA . VAL A 1 126 ? -30.513 0.212 26.559 1.00 83.19 126 VAL A CA 1
ATOM 1008 C C . VAL A 1 126 ? -30.859 -1.271 26.609 1.00 83.19 126 VAL A C 1
ATOM 1010 O O . VAL A 1 126 ? -30.352 -2.049 27.415 1.00 83.19 126 VAL A O 1
ATOM 1013 N N . LYS A 1 127 ? -31.777 -1.678 25.731 1.00 83.19 127 LYS A N 1
ATOM 1014 C CA . LYS A 1 127 ? -32.171 -3.076 25.567 1.00 83.19 127 LYS A CA 1
ATOM 1015 C C . LYS A 1 127 ? -31.531 -3.616 24.295 1.00 83.19 127 LYS A C 1
ATOM 1017 O O . LYS A 1 127 ? -31.854 -3.152 23.202 1.00 83.19 127 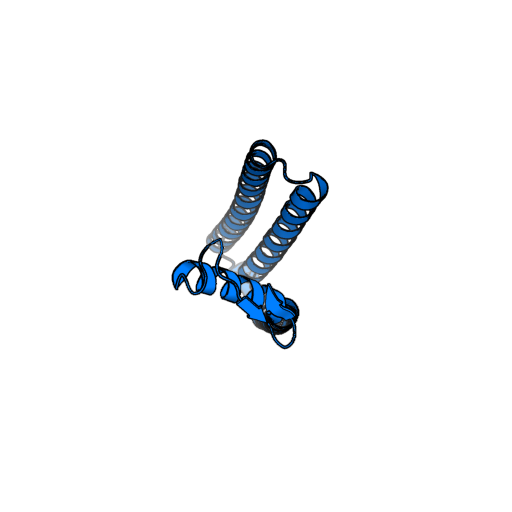LYS A O 1
ATOM 1022 N N . PHE A 1 128 ? -30.665 -4.610 24.442 1.00 86.31 128 PHE A N 1
ATOM 1023 C CA . PHE A 1 128 ? -30.117 -5.371 23.326 1.00 86.31 128 PHE A CA 1
ATOM 1024 C C . PHE A 1 128 ? -30.676 -6.789 23.383 1.00 86.31 128 PHE A C 1
ATOM 1026 O O . PHE A 1 128 ? -30.268 -7.596 24.217 1.00 86.31 128 PHE A O 1
ATOM 1033 N N . ASP A 1 129 ? -31.617 -7.075 22.485 1.00 86.44 129 ASP A N 1
ATOM 1034 C CA . ASP A 1 129 ? -32.339 -8.349 22.436 1.00 86.44 129 ASP A CA 1
ATOM 1035 C C . ASP A 1 129 ? -33.044 -8.632 23.782 1.00 86.44 129 ASP A C 1
ATOM 1037 O O . ASP A 1 129 ? -33.833 -7.795 24.213 1.00 86.44 129 ASP A O 1
ATOM 1041 N N . ASP A 1 130 ? -32.758 -9.727 24.492 1.00 89.00 130 ASP A N 1
ATOM 1042 C CA . ASP A 1 130 ? -33.331 -10.010 25.823 1.00 89.00 130 ASP A CA 1
ATOM 1043 C C . ASP A 1 130 ? -32.495 -9.483 27.009 1.00 89.00 130 ASP A C 1
ATOM 1045 O O . ASP A 1 130 ? -32.842 -9.716 28.171 1.00 89.00 130 ASP A O 1
ATOM 1049 N N . VAL A 1 131 ? -31.409 -8.748 26.747 1.00 82.75 131 VAL A N 1
ATOM 1050 C CA . VAL A 1 131 ? -30.527 -8.189 27.784 1.00 82.75 131 VAL A CA 1
ATOM 1051 C C . VAL A 1 131 ? -30.821 -6.700 27.996 1.00 82.75 131 VAL A C 1
ATOM 1053 O O . VAL A 1 131 ? -30.871 -5.923 27.042 1.00 82.75 131 VAL A O 1
ATOM 1056 N N . TYR A 1 132 ? -30.991 -6.300 29.259 1.00 80.50 132 TYR A N 1
ATOM 1057 C CA . TYR A 1 132 ? -31.245 -4.918 29.688 1.00 80.50 132 TYR A CA 1
ATOM 1058 C C . TYR A 1 132 ? -30.061 -4.404 30.513 1.00 80.50 132 TYR A C 1
ATOM 1060 O O . TYR A 1 132 ? -29.585 -5.130 31.393 1.00 80.50 132 TYR A O 1
ATOM 1068 N N . GLY A 1 133 ? -29.616 -3.169 30.271 1.00 65.25 133 GLY A N 1
ATOM 1069 C CA . GLY A 1 133 ? -28.544 -2.532 31.042 1.00 65.25 133 GLY A CA 1
ATOM 1070 C C . GLY A 1 133 ? -28.269 -1.098 30.640 1.00 65.25 133 GLY A C 1
ATOM 1071 O O . GLY A 1 133 ? -28.609 -0.733 29.497 1.00 65.25 133 GLY A O 1
#

Sequence (133 aa):
MLSQFLGSWWEIDIWVLFTLSLKIVAVVVAVFLFSRVFSRLMRAIRERRRMERRVARQITTFVKYVAYGLGFLMVLAIIGVDIRYIATSLGVIGVAVGFAAKDIIANLLSGIFLIFEKAYQVNDVVKFDDVYG

Foldseek 3Di:
DVVVVVVVVVPPPPVLVVVLVVQLVVLVVVLVVCLVVLLVVLVVCCVVPVDDPVVSVVVSVVVSVVSVVVSVLSNCVSVPHDCVVVVVVVVVVVVVVCVVCVVVVVVVVVVVVCVVVVVDDVPDWDDDPPDID

pLDDT: mean 88.4, std 10.73, range [48.47, 97.38]